Protein AF-A0A1E7GSK8-F1 (afdb_monomer)

Foldseek 3Di:
DQVVLLVVLVVCVVLVVPVVSCCSCCPVCNPVVVVVVVVCVVPDDDDDPPPDPVVVVVVVVVVVVVVVVVVVCCVVCVPPDPPRPDDDVVVQVVDVVNVVVVVVVVVVVVVVVVVVVCVVVVVPPD

Mean predicted aligned error: 11.45 Å

pLDDT: mean 78.29, std 11.88, range [44.47, 93.88]

Radius of gyration: 20.57 Å; Cα contacts (8 Å, |Δi|>4): 40; chains: 1; bounding box: 53×45×44 Å

Secondary structure (DSSP, 8-state):
-HHHHHHHHHHHHHTT-HHHHHHIIIIIIIIIHHHHHHHHHHT---------HHHHHHHHHHHHHHHHHHHHHHHH-TT---------HHHHHTSHHHHHHHHHHHHHHHHHHHHHHHHHHTT---

Sequence (126 aa):
MSATLIFVASIYAIFNLQPVFVLIVFIFVGAIGIVTVAVAATYRSDPESQFSKPWAVLVVITAAVVGFAIYSYKMLNPEVSFSVIKFELISFMSQSEYLILVLSLVALVVLLLLSVLKMVAGGTED

Nearest PDB structures (foldseek):
  4hea-assembly1_J  TM=5.682E-01  e=1.498E+00  Thermus thermophilus HB8
  7ak5-assembly1_J  TM=5.084E-01  e=1.234E+00  Mus mus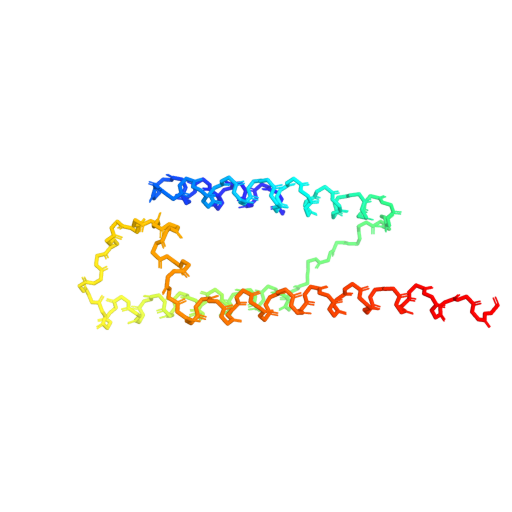culus
  7r46-assembly1_J  TM=4.866E-01  e=1.234E+00  Bos taurus

Structure (mmCIF, N/CA/C/O backbone):
data_AF-A0A1E7GSK8-F1
#
_entry.id   AF-A0A1E7GSK8-F1
#
loop_
_atom_site.group_PDB
_atom_site.id
_atom_site.type_symbol
_atom_site.label_atom_id
_atom_site.label_alt_id
_atom_site.label_comp_id
_atom_site.label_asym_id
_atom_site.label_entity_id
_atom_site.label_seq_id
_atom_site.pdbx_PDB_ins_code
_atom_site.Cartn_x
_atom_site.Cartn_y
_atom_site.Cartn_z
_atom_site.occupancy
_atom_site.B_iso_or_equiv
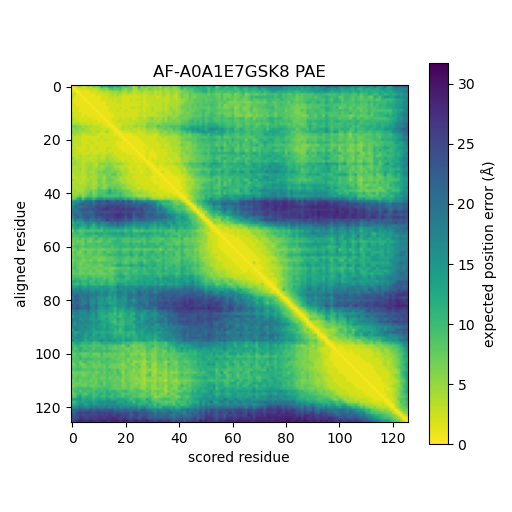_at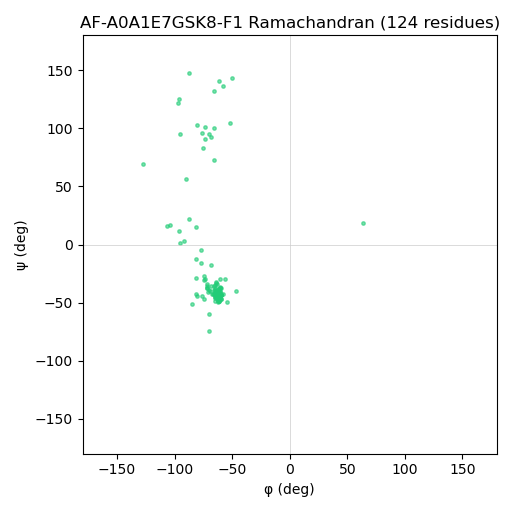om_site.auth_seq_id
_atom_site.auth_comp_id
_atom_site.auth_asym_id
_atom_site.auth_atom_id
_atom_site.pdbx_PDB_model_num
ATOM 1 N N . MET A 1 1 ? -0.039 -6.179 -8.754 1.00 72.88 1 MET A N 1
ATOM 2 C CA . MET A 1 1 ? -0.009 -4.758 -8.351 1.00 72.88 1 MET A CA 1
ATOM 3 C C . MET A 1 1 ? -1.274 -4.004 -8.771 1.00 72.88 1 MET A C 1
ATOM 5 O O . MET A 1 1 ? -2.034 -3.658 -7.881 1.00 72.88 1 MET A O 1
ATOM 9 N N . SER A 1 2 ? -1.594 -3.802 -10.060 1.00 75.31 2 SER A N 1
ATOM 10 C CA . SER A 1 2 ? -2.821 -3.045 -10.417 1.00 75.31 2 SER A CA 1
ATOM 11 C C . SER A 1 2 ? -4.131 -3.724 -10.009 1.00 75.31 2 SER A C 1
ATOM 13 O O . SER A 1 2 ? -4.958 -3.091 -9.366 1.00 75.31 2 SER A O 1
ATOM 15 N N . ALA A 1 3 ? -4.320 -5.015 -10.307 1.00 82.62 3 ALA A N 1
ATOM 16 C CA . ALA A 1 3 ? -5.567 -5.716 -9.967 1.00 82.62 3 ALA A CA 1
ATOM 17 C C . ALA A 1 3 ? -5.841 -5.744 -8.450 1.00 82.62 3 ALA A C 1
ATOM 19 O O . ALA A 1 3 ? -6.963 -5.512 -8.010 1.00 82.62 3 ALA A O 1
ATOM 20 N N . THR A 1 4 ? -4.796 -5.952 -7.644 1.00 85.56 4 THR A N 1
ATOM 21 C CA . THR A 1 4 ? -4.882 -5.921 -6.177 1.00 85.56 4 THR A CA 1
ATOM 22 C C . THR A 1 4 ? -5.254 -4.532 -5.655 1.00 85.56 4 THR A C 1
ATOM 24 O O . THR A 1 4 ? -6.064 -4.427 -4.742 1.00 85.56 4 THR A O 1
ATOM 27 N N . LEU A 1 5 ? -4.725 -3.458 -6.251 1.00 86.06 5 LEU A N 1
ATOM 28 C CA . LEU A 1 5 ? -5.057 -2.086 -5.853 1.00 86.06 5 LEU A CA 1
ATOM 29 C C . LEU A 1 5 ? -6.472 -1.674 -6.272 1.00 86.06 5 LEU A C 1
ATOM 31 O O . LEU A 1 5 ? -7.148 -0.993 -5.510 1.00 86.06 5 LEU A O 1
ATOM 35 N N . ILE A 1 6 ? -6.951 -2.130 -7.433 1.00 86.62 6 ILE A N 1
ATOM 36 C CA . ILE A 1 6 ? -8.345 -1.929 -7.862 1.00 86.62 6 ILE A CA 1
ATOM 37 C C . ILE A 1 6 ? -9.305 -2.641 -6.902 1.00 86.62 6 ILE A C 1
ATOM 39 O O . ILE A 1 6 ? -10.335 -2.079 -6.527 1.00 86.62 6 ILE A O 1
ATOM 43 N N . PHE A 1 7 ? -8.956 -3.852 -6.458 1.00 88.75 7 PHE A N 1
ATOM 44 C CA . PHE A 1 7 ? -9.732 -4.580 -5.456 1.00 88.75 7 PHE A CA 1
ATOM 45 C C . PHE A 1 7 ? -9.792 -3.821 -4.122 1.00 88.75 7 PHE A C 1
ATOM 47 O O . PHE A 1 7 ? -10.879 -3.586 -3.599 1.00 88.75 7 PHE A O 1
ATOM 54 N N . VAL A 1 8 ? -8.648 -3.347 -3.618 1.00 87.88 8 VAL A N 1
ATOM 55 C CA . VAL A 1 8 ? -8.585 -2.520 -2.400 1.00 87.88 8 VAL A CA 1
ATOM 56 C C . VAL A 1 8 ? -9.403 -1.235 -2.556 1.00 87.88 8 VAL A C 1
ATOM 58 O O . VAL A 1 8 ? -10.212 -0.917 -1.688 1.00 87.88 8 VAL A O 1
ATOM 61 N N . ALA A 1 9 ? -9.263 -0.523 -3.676 1.00 84.50 9 ALA A N 1
ATOM 62 C CA . ALA A 1 9 ? -10.039 0.683 -3.955 1.00 84.50 9 ALA A CA 1
ATOM 63 C C . ALA A 1 9 ? -11.547 0.392 -3.937 1.00 84.50 9 ALA A C 1
ATOM 65 O O . ALA A 1 9 ? -12.319 1.153 -3.357 1.00 84.50 9 ALA A O 1
ATOM 66 N N . SER A 1 10 ? -11.967 -0.728 -4.528 1.00 85.62 10 SER A N 1
ATOM 67 C CA . SER A 1 10 ? -13.374 -1.138 -4.560 1.00 85.62 10 SER A CA 1
ATOM 68 C C . SER A 1 10 ? -13.925 -1.391 -3.155 1.00 85.62 10 SER A C 1
ATOM 70 O O . SER A 1 10 ? -15.046 -0.983 -2.864 1.00 85.62 10 SER A O 1
ATOM 72 N N . ILE A 1 11 ? -13.127 -1.975 -2.251 1.00 87.19 11 ILE A N 1
ATOM 73 C CA . ILE A 1 11 ? -13.497 -2.109 -0.834 1.00 87.19 11 ILE A CA 1
ATOM 74 C C . ILE A 1 11 ? -13.728 -0.724 -0.212 1.00 87.19 11 ILE A C 1
ATOM 76 O O . ILE A 1 11 ? -14.764 -0.506 0.410 1.00 87.19 11 ILE A O 1
ATOM 80 N N . TYR A 1 12 ? -12.829 0.241 -0.431 1.00 82.88 12 TYR A N 1
ATOM 81 C CA . TYR A 1 12 ? -13.019 1.617 0.055 1.00 82.88 12 TYR A CA 1
ATOM 82 C C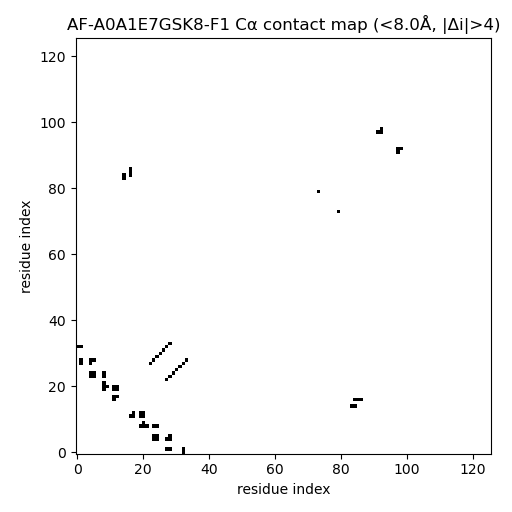 . TYR A 1 12 ? -14.275 2.291 -0.523 1.00 82.88 12 TYR A C 1
ATOM 84 O O . TYR A 1 12 ? -14.966 3.013 0.197 1.00 82.88 12 TYR A O 1
ATOM 92 N N . ALA A 1 13 ? -14.614 2.026 -1.787 1.00 80.38 13 ALA A N 1
ATOM 93 C CA . ALA A 1 13 ? -15.840 2.532 -2.403 1.00 80.38 13 ALA A CA 1
ATOM 94 C C . ALA A 1 13 ? -17.109 1.956 -1.743 1.00 80.38 13 ALA A C 1
ATOM 96 O O . ALA A 1 13 ? -18.072 2.694 -1.542 1.00 80.38 13 ALA A O 1
ATOM 97 N N . ILE A 1 14 ? -17.094 0.679 -1.336 1.00 83.75 14 ILE A N 1
ATOM 98 C CA . ILE A 1 14 ? -18.202 0.049 -0.591 1.00 83.75 14 ILE A CA 1
ATOM 99 C C . ILE A 1 14 ? -18.412 0.735 0.769 1.00 83.75 14 ILE A C 1
ATOM 101 O O . ILE A 1 14 ? -19.549 0.909 1.201 1.00 83.75 14 ILE A O 1
ATOM 105 N N . PHE A 1 15 ? -17.339 1.204 1.412 1.00 80.06 15 PHE A N 1
ATOM 106 C CA . PHE A 1 15 ? -17.404 1.992 2.651 1.00 80.06 15 PHE A CA 1
ATOM 107 C C . PHE A 1 15 ? -17.706 3.488 2.430 1.00 80.06 15 PHE A C 1
ATOM 109 O O . PHE A 1 15 ? -17.539 4.287 3.349 1.00 80.06 15 PHE A O 1
ATOM 116 N N . ASN A 1 16 ? -18.173 3.881 1.237 1.00 73.56 16 ASN A N 1
ATOM 117 C CA . ASN A 1 16 ? -18.528 5.263 0.884 1.00 73.56 16 ASN A CA 1
ATOM 118 C C . ASN A 1 16 ? -17.339 6.254 0.921 1.00 73.56 16 ASN A C 1
ATOM 120 O O . ASN A 1 16 ? -17.519 7.470 0.939 1.00 73.56 16 ASN A O 1
ATOM 124 N N . LEU A 1 17 ? -16.099 5.750 0.880 1.00 80.44 17 LEU A N 1
ATOM 125 C CA . LEU A 1 17 ? -14.871 6.551 0.816 1.00 80.44 17 LEU A CA 1
ATOM 126 C C . LEU A 1 17 ? -14.469 6.810 -0.641 1.00 80.44 17 LEU A C 1
ATOM 128 O O . LEU A 1 17 ? -13.365 6.498 -1.093 1.00 80.44 17 LEU A O 1
ATOM 132 N N . GLN A 1 18 ? -15.396 7.395 -1.395 1.00 75.50 18 GLN A N 1
ATOM 133 C CA . GLN A 1 18 ? -15.262 7.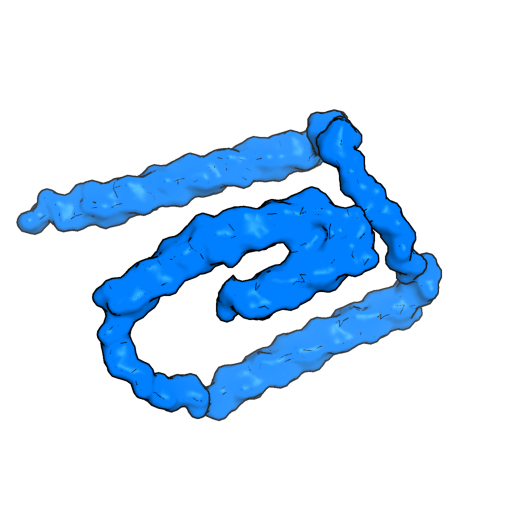614 -2.835 1.00 75.50 18 GLN A CA 1
ATOM 134 C C . GLN A 1 18 ? -14.054 8.493 -3.236 1.00 75.50 18 GLN A C 1
ATOM 136 O O . GLN A 1 18 ? -13.391 8.152 -4.217 1.00 75.50 18 GLN A O 1
ATOM 141 N N . PRO A 1 19 ? -13.669 9.546 -2.480 1.00 79.31 19 PRO A N 1
ATOM 142 C CA . PRO A 1 19 ? -12.444 10.298 -2.769 1.00 79.31 19 PRO A CA 1
ATOM 143 C C . PRO A 1 19 ? -11.175 9.433 -2.703 1.00 79.31 19 PRO A C 1
ATOM 145 O O . PRO A 1 19 ? -10.278 9.580 -3.530 1.00 79.31 19 PRO A O 1
ATOM 148 N N . VAL A 1 20 ? -11.116 8.483 -1.763 1.00 82.31 20 VAL A N 1
ATOM 149 C CA . VAL A 1 20 ? -9.970 7.573 -1.596 1.00 82.31 20 VAL A CA 1
ATOM 150 C C . VAL A 1 20 ? -9.885 6.592 -2.763 1.00 82.31 20 VAL A C 1
ATOM 152 O O . VAL A 1 20 ? -8.796 6.350 -3.278 1.00 82.31 20 VAL A O 1
ATOM 155 N N . PHE A 1 21 ? -11.027 6.084 -3.240 1.00 82.75 21 PHE A N 1
ATOM 156 C CA . PHE A 1 21 ? -11.080 5.260 -4.452 1.00 82.75 21 PHE A CA 1
ATOM 157 C C . PHE A 1 21 ? -10.442 5.978 -5.650 1.00 82.75 21 PHE A C 1
ATOM 159 O O . PHE A 1 21 ? -9.570 5.412 -6.313 1.00 82.75 21 PHE A O 1
ATOM 166 N N . VAL A 1 22 ? -10.834 7.234 -5.896 1.00 83.44 22 VAL A N 1
ATOM 167 C CA . VAL A 1 22 ? -10.319 8.023 -7.027 1.00 83.44 22 VAL A CA 1
ATOM 168 C C . VAL A 1 22 ? -8.810 8.237 -6.897 1.00 83.44 22 VAL A C 1
ATOM 170 O O . VAL A 1 22 ? -8.085 8.038 -7.871 1.00 83.44 22 VAL A O 1
ATOM 173 N N . LEU A 1 23 ? -8.319 8.561 -5.697 1.00 85.81 23 LEU A N 1
ATOM 174 C CA . LEU A 1 23 ? -6.884 8.719 -5.444 1.00 85.81 23 LEU A CA 1
ATOM 175 C C . LEU A 1 23 ? -6.105 7.420 -5.689 1.00 85.81 23 LEU A C 1
ATOM 177 O O . LEU A 1 23 ? -5.061 7.454 -6.343 1.00 85.81 23 LEU A O 1
ATOM 181 N N . ILE A 1 24 ? -6.613 6.273 -5.221 1.00 86.06 24 ILE A N 1
ATOM 182 C CA . ILE A 1 24 ? -5.948 4.977 -5.419 1.00 86.06 24 ILE A CA 1
ATOM 183 C C . ILE A 1 24 ? -5.856 4.638 -6.910 1.00 86.06 24 ILE A C 1
ATOM 185 O O . ILE A 1 24 ? -4.778 4.303 -7.406 1.00 86.06 24 ILE A O 1
ATOM 189 N N . VAL A 1 25 ? -6.961 4.749 -7.646 1.00 86.25 25 VAL A N 1
ATOM 190 C CA . VAL A 1 25 ? -6.983 4.399 -9.073 1.00 86.25 25 VAL A CA 1
ATOM 191 C C . VAL A 1 25 ? -6.136 5.374 -9.894 1.00 86.25 25 VAL A C 1
ATOM 193 O O . VAL A 1 25 ? -5.360 4.948 -10.746 1.00 86.25 25 VAL A O 1
ATOM 196 N N . PHE A 1 26 ? -6.218 6.675 -9.632 1.00 84.25 26 PHE A N 1
ATOM 197 C CA . PHE A 1 26 ? -5.510 7.657 -10.450 1.00 84.25 26 PHE A CA 1
ATOM 198 C C . PHE A 1 26 ? -3.999 7.675 -10.176 1.00 84.25 26 PHE A C 1
ATOM 200 O O . PHE A 1 26 ? -3.191 7.634 -11.104 1.00 84.25 26 PHE A O 1
ATOM 207 N N . ILE A 1 27 ? -3.601 7.685 -8.902 1.00 86.69 27 ILE A N 1
ATOM 208 C CA . ILE A 1 27 ? -2.194 7.845 -8.519 1.00 86.69 27 ILE A CA 1
ATOM 209 C C . ILE A 1 27 ? -1.476 6.497 -8.535 1.00 86.69 27 ILE A C 1
ATOM 211 O O . ILE A 1 27 ? -0.430 6.359 -9.167 1.00 86.69 27 ILE A O 1
ATOM 215 N N . PHE A 1 28 ? -2.026 5.484 -7.864 1.00 85.38 28 PHE A N 1
ATOM 216 C CA . PHE A 1 28 ? -1.317 4.217 -7.718 1.00 85.38 28 PHE A CA 1
ATOM 217 C C . PHE A 1 28 ? -1.465 3.321 -8.945 1.00 85.38 28 PHE A C 1
ATOM 219 O O . PHE A 1 28 ? -0.476 2.740 -9.380 1.00 85.38 28 PHE A O 1
ATOM 226 N N . VAL A 1 29 ? -2.663 3.207 -9.526 1.00 85.19 29 VAL A N 1
ATOM 227 C CA . VAL A 1 29 ? -2.859 2.380 -10.732 1.00 85.19 29 VAL A CA 1
ATOM 228 C C . VAL A 1 29 ? -2.428 3.132 -11.992 1.00 85.19 29 VAL A C 1
ATOM 230 O O . VAL A 1 29 ? -1.721 2.557 -12.818 1.00 85.19 29 VAL A O 1
ATOM 233 N N . GLY A 1 30 ? -2.808 4.407 -12.119 1.00 84.00 30 GLY A N 1
ATOM 234 C CA . GLY A 1 30 ? -2.445 5.260 -13.250 1.00 84.00 30 GLY A CA 1
ATOM 235 C C . GLY A 1 30 ? -0.963 5.622 -13.257 1.00 84.00 30 GLY A C 1
ATOM 236 O O . GLY A 1 30 ? -0.202 5.080 -14.049 1.00 84.00 30 GLY A O 1
ATOM 237 N N . ALA A 1 31 ? -0.526 6.521 -12.377 1.00 84.06 31 ALA A N 1
ATOM 238 C CA . ALA A 1 31 ? 0.846 7.029 -12.436 1.00 84.06 31 ALA A CA 1
ATOM 239 C C . ALA A 1 31 ? 1.894 5.970 -12.042 1.00 84.06 31 ALA A C 1
ATOM 241 O O . ALA A 1 31 ? 2.749 5.599 -12.846 1.00 84.06 31 ALA A O 1
ATOM 242 N N . ILE A 1 32 ? 1.822 5.447 -10.816 1.00 87.19 32 ILE A N 1
ATOM 243 C CA . ILE A 1 32 ? 2.862 4.554 -10.274 1.00 87.19 32 ILE A CA 1
ATOM 244 C C . ILE A 1 32 ? 2.831 3.189 -10.976 1.00 87.19 32 ILE A C 1
ATOM 246 O O . ILE A 1 32 ? 3.879 2.629 -11.307 1.00 87.19 32 ILE A O 1
ATOM 250 N N . GLY A 1 33 ? 1.636 2.659 -11.239 1.00 83.56 33 GLY A N 1
ATOM 251 C CA . GLY A 1 33 ? 1.440 1.379 -11.910 1.00 83.56 33 GLY A CA 1
ATOM 252 C C . GLY A 1 33 ? 2.020 1.370 -13.321 1.00 83.56 33 GLY A C 1
ATOM 253 O O . GLY A 1 33 ? 2.782 0.460 -13.648 1.00 83.56 33 GLY A O 1
ATOM 254 N N . ILE A 1 34 ? 1.727 2.396 -14.130 1.00 83.69 34 ILE A N 1
ATOM 255 C CA . ILE A 1 34 ? 2.255 2.498 -15.500 1.00 83.69 34 ILE A CA 1
ATOM 256 C C . ILE A 1 34 ? 3.778 2.638 -15.487 1.00 83.69 34 ILE A C 1
ATOM 258 O O . ILE A 1 34 ? 4.444 1.916 -16.226 1.00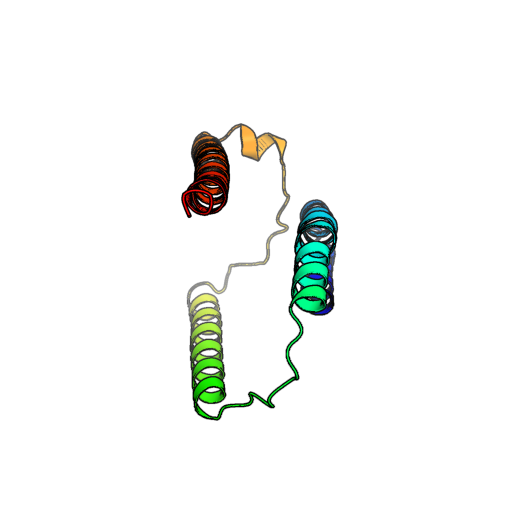 83.69 34 ILE A O 1
ATOM 262 N N . VAL A 1 35 ? 4.344 3.490 -14.625 1.00 85.00 35 VAL A N 1
ATOM 263 C CA . VAL A 1 35 ? 5.807 3.643 -14.514 1.00 85.00 35 VAL A CA 1
ATOM 264 C C . VAL A 1 35 ? 6.466 2.319 -14.125 1.00 85.00 35 VAL A C 1
ATOM 266 O O . VAL A 1 35 ? 7.452 1.919 -14.737 1.00 85.00 35 VAL A O 1
ATOM 269 N N . THR A 1 36 ? 5.889 1.587 -13.170 1.00 85.69 36 THR A N 1
ATOM 270 C CA . THR A 1 36 ? 6.427 0.288 -12.736 1.00 85.69 36 THR A CA 1
ATOM 271 C C . THR A 1 36 ? 6.384 -0.745 -13.862 1.00 85.69 36 THR A C 1
ATOM 273 O O . THR A 1 36 ? 7.353 -1.475 -14.056 1.00 85.69 36 THR A O 1
ATOM 276 N N . VAL A 1 37 ? 5.286 -0.803 -14.628 1.00 84.12 37 VAL A N 1
ATOM 277 C CA . VAL A 1 37 ? 5.171 -1.698 -15.792 1.00 84.12 37 VAL A CA 1
ATOM 278 C C . VAL A 1 37 ? 6.164 -1.305 -16.881 1.00 84.12 37 VAL A C 1
ATOM 280 O O . VAL A 1 37 ? 6.803 -2.187 -17.447 1.00 84.12 37 VAL A O 1
ATOM 283 N N . ALA A 1 38 ? 6.329 -0.010 -17.151 1.00 84.12 38 ALA A N 1
ATOM 284 C CA . ALA A 1 38 ? 7.277 0.483 -18.142 1.00 84.12 38 ALA A CA 1
ATOM 285 C C . ALA A 1 38 ? 8.717 0.094 -17.776 1.00 84.12 38 ALA A C 1
ATOM 287 O O . ALA A 1 38 ? 9.407 -0.503 -18.596 1.00 84.12 38 ALA A O 1
ATOM 288 N N . VAL A 1 39 ? 9.134 0.332 -16.529 1.00 84.06 39 VAL A N 1
ATOM 289 C CA . VAL A 1 39 ? 10.472 -0.039 -16.036 1.00 84.06 39 VAL A CA 1
ATOM 290 C C . VAL A 1 39 ? 10.663 -1.559 -16.047 1.00 84.06 39 VAL A C 1
ATOM 292 O O . VAL A 1 39 ? 11.686 -2.060 -16.510 1.00 84.06 39 VAL A O 1
ATOM 295 N N . ALA A 1 40 ? 9.673 -2.327 -15.589 1.00 83.38 40 ALA A N 1
ATOM 296 C CA . ALA A 1 40 ? 9.752 -3.786 -15.621 1.00 83.38 40 ALA A CA 1
ATOM 297 C C . ALA A 1 40 ? 9.821 -4.335 -17.057 1.00 83.38 40 ALA A C 1
ATOM 299 O O . ALA A 1 40 ? 10.477 -5.347 -17.291 1.00 83.38 40 ALA A O 1
ATOM 300 N N . ALA A 1 41 ? 9.166 -3.677 -18.017 1.00 82.50 41 ALA A N 1
ATOM 301 C CA . ALA A 1 41 ? 9.223 -4.044 -19.427 1.00 82.50 41 ALA A CA 1
ATOM 302 C 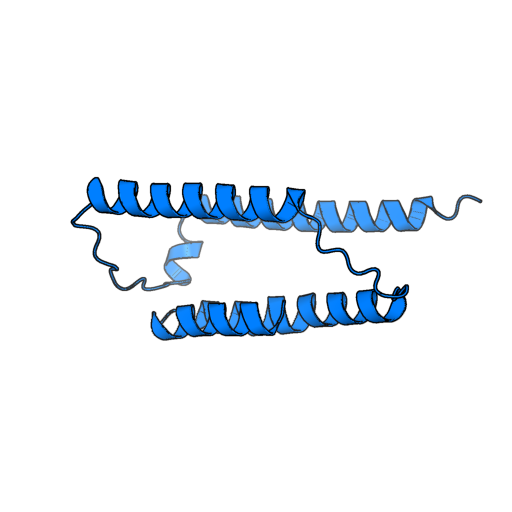C . ALA A 1 41 ? 10.581 -3.709 -20.060 1.00 82.50 41 ALA A C 1
ATOM 304 O O . ALA A 1 41 ? 11.070 -4.500 -20.864 1.00 82.50 41 ALA A O 1
ATOM 305 N N . THR A 1 42 ? 11.211 -2.590 -19.686 1.00 82.62 42 THR A N 1
ATOM 306 C CA . THR A 1 42 ? 12.533 -2.209 -20.210 1.00 82.62 42 THR A CA 1
ATOM 307 C C . THR A 1 42 ? 13.674 -3.033 -19.615 1.00 82.62 42 THR A C 1
ATOM 309 O O . THR A 1 42 ? 14.663 -3.265 -20.299 1.00 82.62 42 THR A O 1
ATOM 312 N N . TYR A 1 43 ? 13.547 -3.499 -18.369 1.00 74.31 43 TYR A N 1
ATOM 313 C CA . TYR A 1 43 ? 14.593 -4.251 -17.657 1.00 74.31 43 TYR A CA 1
ATOM 314 C C . TYR A 1 43 ? 14.332 -5.763 -17.568 1.00 74.31 43 TYR A C 1
ATOM 316 O O . TYR A 1 43 ? 14.938 -6.451 -16.743 1.00 74.31 43 TYR A O 1
ATOM 324 N N . ARG A 1 44 ? 13.424 -6.309 -18.385 1.00 68.81 44 ARG A N 1
ATOM 325 C CA . ARG A 1 44 ? 13.026 -7.718 -18.291 1.00 68.81 44 ARG A CA 1
ATOM 326 C C . ARG A 1 44 ? 14.187 -8.660 -18.642 1.00 68.81 44 ARG A C 1
ATOM 328 O O . ARG A 1 44 ? 14.446 -8.918 -19.810 1.00 68.81 44 ARG A O 1
ATOM 335 N N . SER A 1 45 ? 14.832 -9.207 -17.614 1.00 58.28 45 SER A N 1
ATOM 336 C CA . SER A 1 45 ? 15.615 -10.448 -17.686 1.00 58.28 45 SER A CA 1
ATOM 337 C C . SER A 1 45 ? 14.674 -11.637 -17.443 1.00 58.28 45 SER A C 1
ATOM 339 O O . SER A 1 45 ? 13.668 -11.481 -16.744 1.00 58.28 45 SER A O 1
ATOM 341 N N . ASP A 1 46 ? 14.941 -12.789 -18.061 1.00 63.38 46 ASP A N 1
ATOM 342 C CA . ASP A 1 46 ? 14.058 -13.963 -18.044 1.00 63.38 46 ASP A CA 1
ATOM 343 C C . ASP A 1 46 ? 13.586 -14.371 -16.634 1.00 63.38 46 ASP A C 1
ATOM 345 O O . ASP A 1 46 ? 14.343 -14.271 -15.664 1.00 63.38 46 ASP A O 1
ATOM 349 N N . PRO A 1 47 ? 12.327 -14.831 -16.485 1.00 64.31 47 PRO A N 1
ATOM 350 C CA . PRO A 1 47 ? 11.775 -15.149 -15.180 1.00 64.31 47 PRO A CA 1
ATOM 351 C C . PRO A 1 47 ? 12.374 -16.455 -14.650 1.00 64.31 47 PRO A C 1
ATOM 353 O O . PRO A 1 47 ? 11.940 -17.549 -15.005 1.00 64.31 47 PRO A O 1
ATOM 356 N N . GLU A 1 48 ? 13.339 -16.348 -13.744 1.00 64.94 48 GLU A N 1
ATOM 357 C CA . GLU A 1 48 ? 13.698 -17.461 -12.870 1.00 64.94 48 GLU A CA 1
ATOM 358 C C . GLU A 1 48 ? 12.501 -17.737 -11.941 1.00 64.94 48 GLU A C 1
ATOM 360 O O . GLU A 1 48 ? 11.902 -16.812 -11.395 1.00 64.94 48 GLU A O 1
ATOM 365 N N . SER A 1 49 ? 12.066 -18.988 -11.788 1.00 64.81 49 SER A N 1
ATOM 366 C CA . SER A 1 49 ? 10.941 -19.327 -10.904 1.00 64.81 49 SER A CA 1
ATOM 367 C C . SER A 1 49 ? 11.352 -19.146 -9.435 1.00 64.81 49 SER A C 1
ATOM 369 O O . SER A 1 49 ? 11.902 -20.055 -8.819 1.00 64.81 49 SER A O 1
ATOM 371 N N . GLN A 1 50 ? 11.056 -17.980 -8.854 1.00 63.78 50 GLN A N 1
ATOM 372 C CA . GLN A 1 50 ? 11.572 -17.550 -7.542 1.00 63.78 50 GLN A CA 1
ATOM 373 C C . GLN A 1 50 ? 10.730 -18.001 -6.334 1.00 63.78 50 GLN A C 1
ATOM 375 O O . GLN A 1 50 ? 10.789 -17.375 -5.272 1.00 63.78 50 GLN A O 1
ATOM 380 N N . PHE A 1 51 ? 9.918 -19.060 -6.453 1.00 61.84 51 PHE A N 1
ATOM 381 C CA . PHE A 1 51 ? 9.138 -19.533 -5.305 1.00 61.84 51 PHE A CA 1
ATOM 382 C C . PHE A 1 51 ? 10.050 -20.251 -4.306 1.00 61.84 51 PHE A C 1
ATOM 384 O O . PHE A 1 51 ? 10.309 -21.451 -4.385 1.00 61.84 51 PHE A O 1
ATOM 391 N N . SER A 1 52 ? 10.571 -19.486 -3.357 1.00 73.38 52 SER A N 1
ATOM 392 C CA . SER A 1 52 ? 11.489 -19.966 -2.337 1.00 73.38 52 SER A CA 1
ATOM 393 C C . SER A 1 52 ? 10.718 -20.300 -1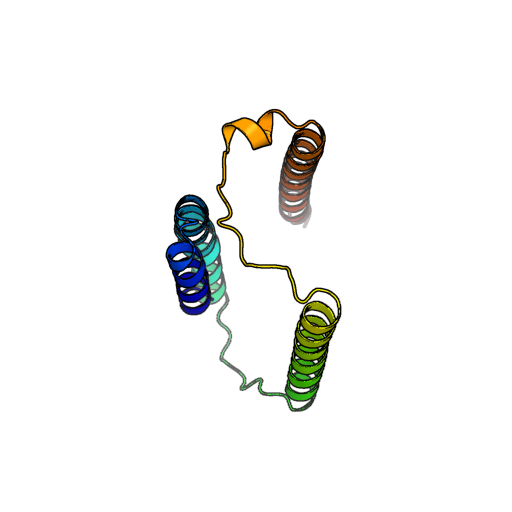.058 1.00 73.38 52 SER A C 1
ATOM 395 O O . SER A 1 52 ? 10.001 -19.483 -0.482 1.00 73.38 52 SER A O 1
ATOM 397 N N . LYS A 1 53 ? 10.885 -21.538 -0.583 1.00 76.12 53 LYS A N 1
ATOM 398 C CA . LYS A 1 53 ? 10.313 -22.034 0.680 1.00 76.12 53 LYS A CA 1
ATOM 399 C C . LYS A 1 53 ? 10.501 -21.090 1.890 1.00 76.12 53 LYS A C 1
ATOM 401 O O . LYS A 1 53 ? 9.538 -20.956 2.643 1.00 76.12 53 LYS A O 1
ATOM 406 N N . PRO A 1 54 ? 11.648 -20.404 2.102 1.00 82.25 54 PRO A N 1
ATOM 407 C CA . PRO A 1 54 ? 11.787 -19.467 3.225 1.00 82.25 54 PRO A CA 1
ATOM 408 C C . PRO A 1 54 ? 10.846 -18.257 3.140 1.00 82.25 54 PRO A C 1
ATOM 410 O O . PRO A 1 54 ? 10.365 -17.785 4.169 1.00 82.25 54 PRO A O 1
ATOM 413 N N . TRP A 1 55 ? 10.519 -17.785 1.935 1.00 82.19 55 TRP A N 1
ATOM 414 C CA . TRP A 1 55 ? 9.586 -16.671 1.764 1.00 82.19 55 TRP A CA 1
ATOM 415 C C . TRP A 1 55 ? 8.155 -17.049 2.144 1.00 82.19 55 TRP A C 1
ATOM 417 O O . TRP A 1 55 ? 7.454 -16.248 2.759 1.00 82.19 55 TRP A O 1
ATOM 427 N N . ALA A 1 56 ? 7.739 -18.289 1.870 1.00 83.75 56 ALA A N 1
ATOM 428 C CA . ALA A 1 56 ? 6.425 -18.774 2.289 1.00 83.75 56 ALA A CA 1
ATOM 429 C C . ALA A 1 56 ? 6.262 -18.747 3.822 1.00 83.75 56 ALA A C 1
ATOM 431 O O . ALA A 1 56 ? 5.200 -18.380 4.320 1.00 83.75 56 ALA A O 1
ATOM 432 N N . VAL A 1 57 ? 7.322 -19.062 4.575 1.00 87.38 57 VAL A N 1
ATOM 433 C CA . VAL A 1 57 ? 7.302 -19.020 6.048 1.00 87.38 57 VAL A CA 1
ATOM 434 C C . VAL A 1 57 ? 7.099 -17.590 6.557 1.00 87.38 57 VAL A C 1
ATOM 436 O O . VAL A 1 57 ? 6.256 -17.369 7.425 1.00 87.38 57 VAL A O 1
ATOM 439 N N . LEU A 1 58 ? 7.798 -16.605 5.984 1.00 86.81 58 LEU A N 1
ATOM 440 C CA . LEU A 1 58 ? 7.620 -15.193 6.351 1.00 86.81 58 LEU A CA 1
ATOM 441 C C . LEU A 1 58 ? 6.197 -14.692 6.067 1.00 86.81 58 LEU A C 1
ATOM 443 O O . LEU A 1 58 ? 5.620 -13.965 6.881 1.00 86.81 58 LEU A O 1
ATOM 447 N N . VAL A 1 59 ? 5.598 -15.117 4.951 1.00 87.12 59 VAL A N 1
ATOM 448 C CA . VAL A 1 59 ? 4.206 -14.778 4.613 1.00 87.12 59 VAL A CA 1
ATOM 449 C C . VAL A 1 59 ? 3.228 -15.363 5.638 1.00 87.12 59 VAL A C 1
ATOM 451 O O . VAL A 1 59 ? 2.316 -14.670 6.082 1.00 87.12 59 VAL A O 1
ATOM 454 N N . VAL A 1 60 ? 3.427 -16.609 6.076 1.00 91.44 60 VAL A N 1
ATOM 455 C CA . VAL A 1 60 ? 2.558 -17.232 7.092 1.00 91.44 60 VAL A CA 1
ATOM 456 C C . VAL A 1 60 ? 2.695 -16.540 8.449 1.00 91.44 60 VAL A C 1
ATOM 458 O O . VAL A 1 60 ? 1.686 -16.277 9.101 1.00 91.44 60 VAL A O 1
ATOM 461 N N . ILE A 1 61 ? 3.918 -16.199 8.867 1.00 91.75 61 ILE A N 1
ATOM 462 C CA . ILE A 1 61 ? 4.156 -15.500 10.140 1.00 91.75 61 ILE A CA 1
ATOM 463 C C . ILE A 1 61 ? 3.485 -14.125 10.128 1.00 91.75 61 ILE A C 1
ATOM 465 O O . ILE A 1 61 ? 2.768 -13.781 11.065 1.00 91.75 61 ILE A O 1
ATOM 469 N N . THR A 1 62 ? 3.674 -13.349 9.061 1.00 87.19 62 THR A N 1
ATOM 470 C CA . THR A 1 62 ? 3.050 -12.022 8.941 1.00 87.19 62 THR A CA 1
ATOM 471 C C . THR A 1 62 ? 1.526 -12.115 8.922 1.00 87.19 62 THR A C 1
ATOM 473 O O . THR A 1 62 ? 0.869 -11.363 9.642 1.00 87.19 62 THR A O 1
ATOM 476 N N . ALA A 1 63 ? 0.952 -13.085 8.204 1.00 88.88 63 ALA A N 1
ATOM 477 C CA . ALA A 1 63 ? -0.488 -13.337 8.225 1.00 88.88 63 ALA A CA 1
ATOM 478 C C . ALA A 1 63 ? -1.000 -13.705 9.632 1.00 88.88 63 ALA A C 1
ATOM 480 O O . ALA A 1 63 ? -2.042 -13.202 10.054 1.00 88.88 63 ALA A O 1
ATOM 481 N N . ALA A 1 64 ? -0.257 -14.526 10.381 1.00 90.75 64 ALA A N 1
ATOM 482 C CA . ALA A 1 64 ? -0.613 -14.905 11.747 1.00 90.75 64 ALA A CA 1
ATOM 483 C C . ALA A 1 64 ? -0.565 -13.712 12.715 1.00 90.75 64 ALA A C 1
ATOM 485 O O . ALA A 1 64 ? -1.487 -13.533 13.510 1.00 90.75 64 ALA A O 1
ATOM 486 N N . VAL A 1 65 ? 0.464 -12.863 12.619 1.00 92.50 65 VAL A N 1
ATOM 487 C CA . VAL A 1 65 ? 0.595 -11.652 13.447 1.00 92.50 65 VAL A CA 1
ATOM 488 C C . VAL A 1 65 ? -0.542 -10.674 13.163 1.00 92.50 65 VAL A C 1
ATOM 490 O O . VAL A 1 65 ? -1.173 -10.180 14.096 1.00 92.50 65 VAL A O 1
ATOM 493 N N . VAL A 1 66 ? -0.854 -10.431 11.887 1.00 88.44 66 VAL A N 1
ATOM 494 C CA . VAL A 1 66 ? -1.965 -9.551 11.497 1.00 88.44 66 VAL A CA 1
ATOM 495 C C . VAL A 1 66 ? -3.302 -10.123 11.974 1.00 88.44 66 VAL A C 1
ATOM 497 O O . VAL A 1 66 ? -4.105 -9.398 12.559 1.00 88.44 66 VAL A O 1
ATOM 500 N N . GLY A 1 67 ? -3.526 -11.429 11.804 1.00 86.56 67 GLY A N 1
ATOM 501 C CA . GLY A 1 67 ? -4.729 -12.101 12.298 1.00 86.56 67 GLY A CA 1
ATOM 502 C C . GLY A 1 67 ? -4.882 -11.996 13.819 1.00 86.56 67 GLY A C 1
ATOM 503 O O . GLY A 1 67 ? -5.964 -11.673 14.311 1.00 86.56 67 GLY A O 1
ATOM 504 N N . PHE A 1 68 ? -3.792 -12.191 14.565 1.00 88.62 68 PHE A N 1
ATOM 505 C CA . PHE A 1 68 ? -3.779 -12.050 16.021 1.00 88.62 68 PHE A CA 1
ATOM 506 C C . PHE A 1 68 ? -4.022 -10.603 16.475 1.00 88.62 68 PHE A C 1
ATOM 508 O O . PHE A 1 68 ? -4.756 -10.371 17.437 1.00 88.62 68 PHE A O 1
ATOM 515 N N . ALA A 1 69 ? -3.468 -9.616 15.768 1.00 86.56 69 ALA A N 1
ATOM 516 C CA . ALA A 1 69 ? -3.708 -8.204 16.054 1.00 86.56 69 ALA A CA 1
ATOM 517 C C . ALA A 1 69 ? -5.186 -7.830 15.851 1.00 86.56 69 ALA A C 1
ATOM 519 O O . ALA A 1 69 ? -5.783 -7.184 16.710 1.00 86.56 69 ALA A O 1
ATOM 520 N N . ILE A 1 70 ? -5.812 -8.301 14.767 1.00 84.75 70 ILE A N 1
ATOM 521 C CA . ILE A 1 70 ? -7.242 -8.065 14.506 1.00 84.75 70 ILE A CA 1
ATOM 522 C C . ILE A 1 70 ? -8.105 -8.744 15.576 1.00 84.75 70 ILE A C 1
ATOM 524 O O . ILE A 1 70 ? -9.042 -8.135 16.097 1.00 84.75 70 ILE A O 1
ATOM 528 N N . TYR A 1 71 ? -7.788 -9.994 15.921 1.00 83.62 71 TYR A N 1
ATOM 529 C CA . TYR A 1 71 ? -8.523 -10.744 16.936 1.00 83.62 71 TYR A CA 1
ATOM 530 C C . TYR A 1 71 ? -8.430 -10.082 18.316 1.00 83.62 71 TYR A C 1
ATOM 532 O O . TYR A 1 71 ? -9.455 -9.852 18.958 1.00 83.62 71 TYR A O 1
ATOM 540 N N . SER A 1 72 ? -7.220 -9.723 18.752 1.00 84.06 72 SER A N 1
ATOM 541 C CA . SER A 1 72 ? -7.000 -9.073 20.048 1.00 84.06 72 SER A CA 1
ATOM 542 C C . SER A 1 72 ? -7.649 -7.690 20.109 1.00 84.06 72 SER A C 1
ATOM 544 O O . SER A 1 72 ? -8.303 -7.376 21.101 1.00 84.06 72 SER A O 1
ATOM 546 N N . TYR A 1 73 ? -7.580 -6.903 19.033 1.00 78.94 73 TYR A N 1
ATOM 547 C CA . TYR A 1 73 ? -8.263 -5.613 18.953 1.00 78.94 73 TYR A CA 1
ATOM 548 C C . TYR A 1 73 ? -9.784 -5.753 19.088 1.00 78.94 73 TYR A C 1
ATOM 550 O O . TYR A 1 73 ? -10.397 -5.044 19.884 1.00 78.94 73 TYR A O 1
ATOM 558 N N . LYS A 1 74 ? -10.398 -6.701 18.367 1.00 76.19 74 LYS A N 1
ATOM 559 C CA . LYS A 1 74 ? -11.847 -6.950 18.445 1.00 76.19 74 LYS A CA 1
ATOM 560 C C . LYS A 1 74 ? -12.275 -7.451 19.829 1.00 76.19 74 LYS A C 1
ATOM 562 O O . LYS A 1 74 ? -13.366 -7.126 20.286 1.00 76.19 74 LYS A O 1
ATOM 567 N N . MET A 1 75 ? -11.428 -8.243 20.485 1.00 77.25 75 MET A N 1
ATOM 568 C CA . MET A 1 75 ? -11.685 -8.767 21.827 1.00 77.25 75 MET A CA 1
ATOM 569 C C . MET A 1 75 ? -11.581 -7.680 22.906 1.00 77.25 75 MET A C 1
ATOM 571 O O . MET A 1 75 ? -12.370 -7.688 23.846 1.00 77.25 75 MET A O 1
ATOM 575 N N . LEU A 1 76 ? -10.636 -6.746 22.768 1.00 77.06 76 LEU A N 1
ATOM 576 C CA . LEU A 1 76 ? -10.433 -5.648 23.718 1.00 77.06 76 LEU A CA 1
ATOM 577 C C . LEU A 1 76 ? -11.406 -4.482 23.503 1.00 77.06 76 LEU A C 1
ATOM 579 O O . LEU A 1 76 ? -11.747 -3.801 24.463 1.00 77.06 76 LEU A O 1
ATOM 583 N N . ASN A 1 77 ? -11.875 -4.276 22.269 1.00 69.62 77 ASN A N 1
ATOM 584 C CA . ASN A 1 77 ? -12.743 -3.160 21.896 1.00 69.62 77 ASN A CA 1
ATOM 585 C C . ASN A 1 77 ? -14.018 -3.649 21.172 1.00 69.62 77 ASN A C 1
ATOM 587 O O . ASN A 1 77 ? -14.180 -3.412 19.971 1.00 69.62 77 ASN A O 1
ATOM 591 N N . PRO A 1 78 ? -14.944 -4.326 21.879 1.00 65.31 78 PRO A N 1
ATOM 592 C CA . PRO A 1 78 ? -16.142 -4.917 21.275 1.00 65.31 78 PRO A CA 1
ATOM 593 C C . PRO A 1 78 ? -17.160 -3.887 20.752 1.00 65.31 78 PRO A C 1
ATOM 595 O O . PRO A 1 78 ? -18.013 -4.240 19.941 1.00 65.31 78 PRO A O 1
ATOM 598 N N . GLU A 1 79 ? -17.072 -2.624 21.180 1.00 62.22 79 GLU A N 1
ATOM 599 C CA . GLU A 1 79 ? -18.027 -1.559 20.827 1.00 62.22 79 GLU A CA 1
ATOM 600 C C . GLU A 1 79 ? -17.599 -0.686 19.639 1.00 62.22 79 GLU A C 1
ATOM 602 O O . GLU A 1 79 ? -18.317 0.241 19.257 1.00 62.22 79 GLU A O 1
ATOM 607 N N . VAL A 1 80 ? -16.450 -0.967 19.015 1.00 58.12 80 VAL A N 1
ATOM 608 C CA . VAL A 1 80 ? -16.004 -0.220 17.831 1.00 58.12 80 VAL A CA 1
ATOM 609 C C . VAL A 1 80 ? -16.832 -0.675 16.634 1.00 58.12 80 VAL A C 1
ATOM 611 O O . VAL A 1 80 ? -16.451 -1.546 15.853 1.00 58.12 80 VAL A O 1
ATOM 614 N N . SER A 1 81 ? -18.019 -0.086 16.508 1.00 55.44 81 SER A N 1
ATOM 615 C CA . SER A 1 81 ? -18.767 -0.104 15.261 1.00 55.44 81 SER A CA 1
ATOM 616 C C . SER A 1 81 ? -17.935 0.611 14.197 1.00 55.44 81 SER A C 1
ATOM 618 O O . SER A 1 81 ? -17.280 1.618 14.482 1.00 55.44 81 SER A O 1
ATOM 620 N N . PHE A 1 82 ? -17.947 0.093 12.968 1.00 53.62 82 PHE A N 1
ATOM 621 C CA . PHE A 1 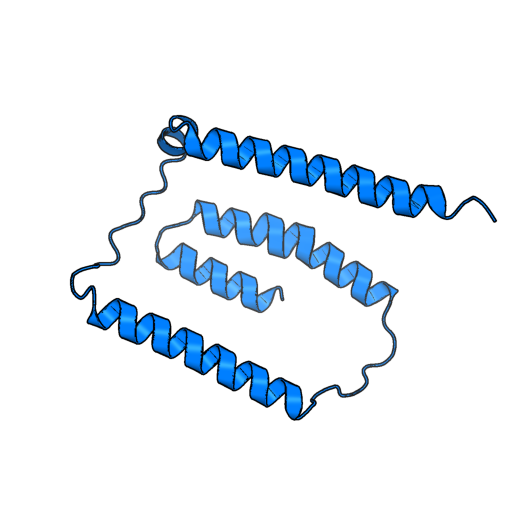82 ? -17.445 0.805 11.794 1.00 53.62 82 PHE A CA 1
ATOM 622 C C . PHE A 1 82 ? -18.354 2.015 11.546 1.00 53.62 82 PHE A C 1
ATOM 624 O O . PHE A 1 82 ? -19.213 2.005 10.666 1.00 53.62 82 PHE A O 1
ATOM 631 N N . SER A 1 83 ? -18.227 3.030 12.401 1.00 48.47 83 SER A N 1
ATOM 632 C CA . SER A 1 83 ? -18.910 4.301 12.256 1.00 48.47 83 SER A CA 1
ATOM 633 C C . SER A 1 83 ? -18.515 4.886 10.909 1.00 48.47 83 SER A C 1
ATOM 635 O O . SER A 1 83 ? -17.355 4.819 10.501 1.00 48.47 83 SER A O 1
ATOM 637 N N . VAL A 1 84 ? -19.515 5.407 10.206 1.00 52.50 84 VAL A N 1
ATOM 638 C CA . VAL A 1 84 ? -19.406 5.992 8.873 1.00 52.50 84 VAL A CA 1
ATOM 639 C C . VAL A 1 84 ? -18.290 7.035 8.886 1.00 52.50 84 VAL A C 1
ATOM 641 O O . VAL A 1 84 ? -18.459 8.130 9.421 1.00 52.50 84 VAL A O 1
ATOM 644 N N . ILE A 1 85 ? -17.139 6.685 8.310 1.00 56.66 85 ILE A N 1
ATOM 645 C CA . ILE A 1 85 ? -15.996 7.586 8.169 1.00 56.66 85 ILE A CA 1
ATOM 646 C C . ILE A 1 85 ? -16.415 8.661 7.162 1.00 56.66 85 ILE A C 1
ATOM 648 O O . ILE A 1 85 ? -16.312 8.480 5.950 1.00 56.66 85 ILE A O 1
ATOM 652 N N . LYS A 1 86 ? -16.947 9.779 7.660 1.00 56.41 86 LYS A N 1
ATOM 653 C CA . LYS A 1 86 ? -17.225 10.962 6.846 1.00 56.41 86 LYS A CA 1
ATOM 654 C C . LYS A 1 86 ? -15.924 11.726 6.670 1.00 56.41 86 LYS A C 1
ATOM 656 O O . LYS A 1 86 ? -15.446 12.393 7.581 1.00 56.41 86 LYS A O 1
ATOM 661 N N . PHE A 1 87 ? -15.332 11.587 5.494 1.00 58.53 87 PHE A N 1
ATOM 662 C CA . PHE A 1 87 ? -14.133 12.323 5.130 1.00 58.53 87 PHE A CA 1
ATOM 663 C C . PHE A 1 87 ? -14.500 13.775 4.783 1.00 58.53 87 PHE A C 1
ATOM 665 O O . PHE A 1 87 ? -14.908 14.069 3.660 1.00 58.53 87 PHE A O 1
ATOM 672 N N . GLU A 1 88 ? -14.380 14.687 5.749 1.00 60.47 88 GLU A N 1
ATOM 673 C CA . GLU A 1 88 ? -14.535 16.129 5.527 1.00 60.47 88 GLU A CA 1
ATOM 674 C C . GLU A 1 88 ? -13.166 16.786 5.302 1.00 60.47 88 GLU A C 1
ATOM 676 O O . GLU A 1 88 ? -12.468 17.170 6.240 1.00 60.47 88 GLU A O 1
ATOM 681 N N . LEU A 1 89 ? -12.789 16.951 4.030 1.00 58.50 89 LEU A N 1
ATOM 682 C CA . LEU A 1 89 ? -11.519 17.567 3.613 1.00 58.50 89 LEU A CA 1
ATOM 683 C C . LEU A 1 89 ? -11.322 18.990 4.191 1.00 58.50 89 LEU A C 1
ATOM 685 O O . LEU A 1 89 ? -10.198 19.417 4.440 1.00 58.50 89 LEU A O 1
ATOM 689 N N . ILE A 1 90 ? -12.420 19.715 4.434 1.00 58.56 90 ILE A N 1
ATOM 690 C CA . ILE A 1 90 ? -12.414 21.065 5.023 1.00 58.56 90 ILE A CA 1
ATOM 691 C C . ILE A 1 90 ? -12.003 21.042 6.501 1.00 58.56 90 ILE A C 1
ATOM 693 O O . ILE A 1 90 ? -11.248 21.909 6.935 1.00 58.56 90 ILE A O 1
ATOM 697 N N . SER A 1 91 ? -12.446 20.040 7.264 1.00 61.91 91 SER A N 1
ATOM 698 C CA . SER A 1 91 ? -12.059 19.883 8.672 1.00 61.91 91 SER A CA 1
ATOM 699 C C . SER A 1 91 ? -10.594 19.440 8.802 1.00 61.91 91 SER A C 1
ATOM 701 O O . SER A 1 91 ? -9.874 19.907 9.684 1.00 61.91 91 SER A O 1
ATOM 703 N N . PHE A 1 92 ? -10.122 18.630 7.847 1.00 63.19 92 PHE A N 1
ATOM 704 C CA . PHE A 1 92 ? -8.758 18.098 7.803 1.00 63.19 92 PHE A CA 1
ATOM 705 C C . PHE A 1 92 ? -7.675 19.189 7.732 1.00 63.19 92 PHE A C 1
ATOM 707 O O . PHE A 1 92 ? -6.676 19.122 8.442 1.00 63.19 92 PHE A O 1
ATOM 714 N N . MET A 1 93 ? -7.880 20.229 6.916 1.00 62.69 93 MET A N 1
ATOM 715 C CA . MET A 1 93 ? -6.918 21.338 6.772 1.00 62.69 93 MET A CA 1
ATOM 716 C C . MET A 1 93 ? -6.957 22.337 7.937 1.00 62.69 93 MET A C 1
ATOM 718 O O . MET A 1 93 ? -6.032 23.131 8.094 1.00 62.69 93 MET A O 1
ATOM 722 N N . SER A 1 94 ? -8.018 22.316 8.749 1.00 64.38 94 SER A N 1
ATOM 723 C CA . SER A 1 94 ? -8.173 23.216 9.897 1.00 64.38 94 SER A CA 1
ATOM 724 C C . SER A 1 94 ? -7.415 22.735 11.140 1.00 64.38 94 SER A C 1
ATOM 726 O O . SER A 1 94 ? -7.288 23.489 12.105 1.00 64.38 94 SER A O 1
ATOM 728 N N . GLN A 1 95 ? -6.934 21.492 11.143 1.00 73.00 95 GLN A N 1
ATOM 729 C CA . GLN A 1 95 ? -6.226 20.880 12.262 1.00 73.00 95 GLN A CA 1
ATOM 730 C C . GLN A 1 95 ? -4.707 20.983 12.046 1.00 73.00 95 GLN A C 1
ATOM 732 O O . GLN A 1 95 ? -4.161 20.512 11.047 1.00 73.00 95 GLN A O 1
ATOM 737 N N . SER A 1 96 ? -4.010 21.612 12.996 1.00 71.31 96 SER A N 1
ATOM 738 C CA . SER A 1 96 ? -2.576 21.937 12.904 1.00 71.31 96 SER A CA 1
ATOM 739 C C . SER A 1 96 ? -1.668 20.711 12.750 1.00 71.31 96 SER A C 1
ATOM 741 O O . SER A 1 96 ? -0.626 20.788 12.100 1.00 71.31 96 SER A O 1
ATOM 743 N N . GLU A 1 97 ? -2.074 19.569 13.299 1.00 76.00 97 GLU A N 1
ATOM 744 C CA . GLU A 1 97 ? -1.343 18.298 13.246 1.00 76.00 97 GLU A CA 1
ATOM 745 C C . GLU A 1 97 ? -1.199 17.779 11.807 1.00 76.00 97 GLU A C 1
ATOM 747 O O . GLU A 1 97 ? -0.120 17.348 11.394 1.00 76.00 97 GLU A O 1
ATOM 752 N N . TYR A 1 98 ? -2.259 17.892 11.003 1.00 77.75 98 TYR A N 1
ATOM 753 C CA . TYR A 1 98 ? -2.232 17.460 9.608 1.00 77.75 98 TYR A CA 1
ATOM 754 C C . TYR A 1 98 ? -1.432 18.417 8.722 1.00 77.75 98 TYR A C 1
ATOM 756 O O . TYR A 1 98 ? -0.798 17.965 7.771 1.00 77.75 98 TYR A O 1
ATOM 764 N N . LEU A 1 99 ? -1.371 19.711 9.056 1.00 80.81 99 LEU A N 1
ATOM 765 C CA . LEU A 1 99 ? -0.514 20.667 8.344 1.00 80.81 99 LEU A CA 1
ATOM 766 C C . LEU A 1 99 ? 0.972 20.323 8.491 1.00 80.81 99 LEU A C 1
ATOM 768 O O . LEU A 1 99 ? 1.710 20.380 7.507 1.00 80.81 99 LEU A O 1
ATOM 772 N N . ILE A 1 100 ? 1.407 19.919 9.689 1.00 85.56 100 ILE A N 1
ATOM 773 C CA . ILE A 1 100 ? 2.785 19.458 9.929 1.00 85.56 100 ILE A CA 1
ATOM 774 C C . ILE A 1 100 ? 3.072 18.198 9.106 1.00 85.56 100 ILE A C 1
ATOM 776 O O . ILE A 1 100 ? 4.138 18.082 8.498 1.00 85.56 100 ILE A O 1
ATOM 780 N N . LEU A 1 101 ? 2.109 17.276 9.043 1.00 84.62 101 LEU A N 1
ATOM 781 C CA . LEU A 1 101 ? 2.220 16.041 8.269 1.00 84.62 101 LEU A CA 1
ATOM 782 C C . LEU A 1 101 ? 2.348 16.336 6.765 1.00 84.62 101 LEU A C 1
ATOM 784 O O . LEU A 1 101 ? 3.240 15.800 6.108 1.00 84.62 101 LEU A O 1
ATOM 788 N N . VAL A 1 102 ? 1.531 17.250 6.232 1.00 84.69 102 VAL A N 1
ATOM 789 C CA . VAL A 1 102 ? 1.617 17.704 4.833 1.00 84.69 102 VAL A CA 1
ATOM 790 C C . VAL A 1 102 ? 2.957 18.384 4.559 1.00 84.69 102 VAL A C 1
ATOM 792 O O . VAL A 1 102 ? 3.603 18.067 3.562 1.00 84.69 102 VAL A O 1
ATOM 795 N N . LEU A 1 103 ? 3.417 19.273 5.441 1.00 88.44 103 LEU A N 1
ATOM 796 C CA . LEU A 1 103 ? 4.703 19.952 5.279 1.00 88.44 103 LEU A CA 1
ATOM 797 C C . LEU A 1 103 ? 5.870 18.955 5.278 1.00 88.44 103 LEU A C 1
ATOM 799 O O . LEU A 1 103 ? 6.764 19.046 4.437 1.00 88.44 103 LEU A O 1
ATOM 803 N N . SER A 1 104 ? 5.837 17.977 6.185 1.00 87.81 104 SER A N 1
ATOM 804 C CA . SER A 1 104 ? 6.821 16.894 6.243 1.00 87.81 104 SER A CA 1
ATOM 805 C C . SER A 1 104 ? 6.807 16.054 4.966 1.00 87.81 104 SER A C 1
ATOM 807 O O . SER A 1 104 ? 7.868 15.752 4.420 1.00 87.81 104 SER A O 1
ATOM 809 N N . LEU A 1 105 ? 5.620 15.742 4.440 1.00 88.56 105 LEU A N 1
ATOM 810 C CA . LEU A 1 105 ? 5.474 15.002 3.191 1.00 88.56 105 LEU A CA 1
ATOM 811 C C . LEU A 1 105 ? 6.051 15.783 2.002 1.00 88.56 105 LEU A C 1
ATOM 813 O O . LEU A 1 105 ? 6.790 15.216 1.200 1.00 88.56 105 LEU A O 1
ATOM 817 N N . VAL A 1 106 ? 5.770 17.085 1.907 1.00 92.69 106 VAL A N 1
ATOM 818 C CA . VAL A 1 106 ? 6.332 17.958 0.863 1.00 92.69 106 VAL A CA 1
ATOM 819 C C . VAL A 1 106 ? 7.856 18.013 0.969 1.00 92.69 106 VAL A C 1
ATOM 821 O O . VAL A 1 106 ? 8.543 17.844 -0.039 1.00 92.69 106 VAL A O 1
ATOM 824 N N . ALA A 1 107 ? 8.399 18.185 2.176 1.00 93.25 107 ALA A N 1
ATOM 825 C CA . ALA A 1 107 ? 9.842 18.180 2.399 1.00 93.25 107 ALA A CA 1
ATOM 826 C C . ALA A 1 107 ? 10.476 16.848 1.971 1.00 93.25 107 ALA A C 1
ATOM 828 O O . ALA A 1 107 ? 11.496 16.839 1.282 1.00 93.25 107 ALA A O 1
ATOM 829 N N . LEU A 1 108 ? 9.844 15.724 2.314 1.00 93.62 108 LEU A N 1
ATOM 830 C CA . LEU A 1 108 ? 10.298 14.396 1.917 1.00 93.62 108 LEU A CA 1
ATOM 831 C C . LEU A 1 108 ? 10.300 14.226 0.391 1.00 93.62 108 LEU A C 1
ATOM 833 O O . LEU A 1 108 ? 11.278 13.720 -0.154 1.00 93.62 108 LEU A O 1
ATOM 837 N N . VAL A 1 109 ? 9.269 14.704 -0.315 1.00 91.81 109 VAL A N 1
ATOM 838 C CA . VAL A 1 109 ? 9.230 14.680 -1.789 1.00 91.81 109 VAL A CA 1
ATOM 839 C C . VAL A 1 109 ? 10.379 15.492 -2.388 1.00 91.81 109 VAL A C 1
ATOM 841 O O . VAL A 1 109 ? 11.060 15.006 -3.290 1.00 91.81 109 VAL A O 1
ATOM 844 N N . VAL A 1 110 ? 10.646 16.695 -1.871 1.00 93.88 110 VAL A N 1
ATOM 845 C CA . VAL A 1 110 ? 11.767 17.528 -2.340 1.00 93.88 110 VAL A CA 1
ATOM 846 C C . VAL A 1 110 ? 13.107 16.826 -2.114 1.00 93.88 110 VAL A C 1
ATOM 848 O O . VAL A 1 110 ? 13.929 16.769 -3.028 1.00 93.88 110 VAL A O 1
ATOM 851 N N . LEU A 1 111 ? 13.323 16.242 -0.932 1.00 93.75 111 LEU A N 1
ATOM 852 C CA . LEU A 1 111 ? 14.550 15.503 -0.624 1.00 93.75 111 LEU A CA 1
ATOM 853 C C . LEU A 1 111 ? 14.733 14.279 -1.528 1.00 93.75 111 LEU A C 1
ATOM 855 O O . LEU A 1 111 ? 15.848 14.021 -1.981 1.00 93.75 111 LEU A O 1
ATOM 859 N N . LEU A 1 112 ? 13.655 13.553 -1.837 1.00 90.56 112 LEU A N 1
ATOM 860 C CA . LEU A 1 112 ? 13.707 12.436 -2.779 1.00 90.56 112 LEU A CA 1
ATOM 861 C C . LEU A 1 112 ? 14.080 12.902 -4.188 1.00 90.56 112 LEU A C 1
ATOM 863 O O . LEU A 1 112 ? 14.956 12.299 -4.806 1.00 90.56 112 LEU A O 1
ATOM 867 N N . LEU A 1 113 ? 13.484 13.990 -4.680 1.00 91.19 113 LEU A N 1
ATOM 868 C CA . LEU A 1 113 ? 13.825 14.546 -5.993 1.00 91.19 113 LEU A CA 1
ATOM 869 C C . LEU A 1 113 ? 15.293 14.983 -6.058 1.00 91.19 113 LEU A C 1
ATOM 871 O O . LEU A 1 113 ? 15.983 14.666 -7.026 1.00 91.19 113 LEU A O 1
ATOM 875 N N . LEU A 1 114 ? 15.800 15.640 -5.011 1.00 91.81 114 LEU A N 1
ATOM 876 C CA . LEU A 1 114 ? 17.216 16.000 -4.911 1.00 91.81 114 LEU A CA 1
ATOM 877 C C . LEU A 1 114 ? 18.128 14.766 -4.868 1.00 91.81 114 LEU A C 1
ATOM 879 O O . LEU A 1 114 ? 19.171 14.757 -5.521 1.00 91.81 114 LEU A O 1
ATOM 883 N N . SER A 1 115 ? 17.739 13.712 -4.145 1.00 91.12 115 SER A N 1
ATOM 884 C CA . SER A 1 115 ? 18.494 12.455 -4.102 1.00 91.12 115 SER A CA 1
ATOM 885 C C . SER A 1 115 ? 18.566 11.794 -5.477 1.00 91.12 115 SER A C 1
ATOM 887 O O . SER A 1 115 ? 19.633 11.327 -5.872 1.00 91.12 115 SER A O 1
ATOM 889 N N . VAL A 1 116 ? 17.454 11.772 -6.215 1.00 88.62 116 VAL A N 1
ATOM 890 C CA . VAL A 1 116 ? 17.406 11.216 -7.574 1.00 88.62 116 VAL A CA 1
ATOM 891 C C . VAL A 1 116 ? 18.286 12.039 -8.514 1.00 88.62 116 VAL A C 1
ATOM 893 O O . VAL A 1 116 ? 19.103 11.467 -9.232 1.00 88.62 116 VAL A O 1
ATOM 896 N N . LEU A 1 117 ? 18.194 13.372 -8.466 1.00 88.81 117 LEU A N 1
ATOM 897 C CA . LEU A 1 117 ? 19.041 14.259 -9.271 1.00 88.81 117 LEU A CA 1
ATOM 898 C C . LEU A 1 117 ? 20.529 14.059 -8.977 1.00 88.81 117 LEU A C 1
ATOM 900 O O . LEU A 1 117 ? 21.320 13.961 -9.910 1.00 88.81 117 LEU A O 1
ATOM 904 N N . LYS A 1 118 ? 20.916 13.942 -7.701 1.00 86.56 118 LYS A N 1
ATOM 905 C CA . LYS A 1 118 ? 22.307 13.671 -7.314 1.00 86.56 118 LYS A CA 1
ATOM 906 C C . LYS A 1 118 ? 22.789 12.313 -7.830 1.00 86.56 118 LYS A C 1
ATOM 908 O O . LYS A 1 118 ? 23.923 12.211 -8.281 1.00 86.56 118 LYS A O 1
ATOM 913 N N . MET A 1 119 ? 21.946 11.283 -7.771 1.00 83.06 119 MET A N 1
ATOM 914 C CA . MET A 1 119 ? 22.290 9.943 -8.256 1.00 83.06 119 MET A CA 1
ATOM 915 C C . MET A 1 119 ? 22.504 9.917 -9.775 1.00 83.06 119 MET A C 1
ATOM 917 O O . MET A 1 119 ? 23.390 9.216 -10.249 1.00 83.06 119 MET A O 1
ATOM 921 N N . VAL A 1 120 ? 21.733 10.708 -10.525 1.00 81.69 120 VAL A N 1
ATOM 922 C CA . VAL A 1 120 ? 21.888 10.847 -11.982 1.00 81.69 120 VAL A CA 1
ATOM 923 C C . VAL A 1 120 ? 23.095 11.723 -12.341 1.00 81.69 120 VAL A C 1
ATOM 925 O O . VAL A 1 120 ? 23.868 11.357 -13.218 1.00 81.69 120 VAL A O 1
ATOM 928 N N . ALA A 1 121 ? 23.292 12.854 -11.657 1.00 73.88 121 ALA A N 1
ATOM 929 C CA . ALA A 1 121 ? 24.380 13.795 -11.942 1.00 73.88 121 ALA A CA 1
ATOM 930 C C . ALA A 1 121 ? 25.766 13.309 -11.474 1.00 73.88 121 ALA A C 1
ATOM 932 O O . ALA A 1 121 ? 26.777 13.695 -12.048 1.00 73.88 121 ALA A O 1
ATOM 933 N N . GLY A 1 122 ? 25.835 12.456 -10.447 1.00 59.50 122 GLY A N 1
ATOM 934 C CA . GLY A 1 122 ? 27.089 11.841 -9.993 1.00 59.50 122 GLY A CA 1
ATOM 935 C C . GLY A 1 122 ? 27.583 10.689 -10.876 1.00 59.50 122 GLY A C 1
ATOM 936 O O . GLY A 1 122 ? 28.655 10.158 -10.621 1.00 59.50 122 GLY A O 1
ATOM 937 N N . GLY A 1 123 ? 26.812 10.278 -11.889 1.00 58.28 123 GLY A N 1
ATOM 938 C CA . GLY A 1 123 ? 27.195 9.231 -12.845 1.00 58.28 123 GLY A CA 1
ATOM 939 C C . GLY A 1 123 ? 27.896 9.746 -14.107 1.00 58.28 123 GLY A C 1
ATOM 940 O O . GLY A 1 123 ? 28.155 8.958 -15.007 1.00 58.28 123 GLY A O 1
ATOM 941 N N . THR A 1 124 ? 28.156 11.054 -14.205 1.00 57.00 124 THR A N 1
ATOM 942 C CA . THR A 1 124 ? 28.777 11.709 -15.375 1.00 57.00 124 THR A CA 1
ATOM 943 C C . THR A 1 124 ? 30.237 12.133 -15.153 1.00 57.00 124 THR A C 1
ATOM 945 O O . THR A 1 124 ? 30.742 12.954 -15.911 1.00 57.00 124 THR A O 1
ATOM 948 N N . GLU A 1 125 ? 30.911 11.611 -14.122 1.00 54.81 125 GLU A N 1
ATOM 949 C CA . GLU A 1 125 ? 32.329 11.909 -13.829 1.00 54.81 125 GLU A CA 1
ATOM 950 C C . GLU A 1 125 ? 33.336 10.873 -14.380 1.00 54.81 125 GLU A C 1
ATOM 952 O O . GLU A 1 125 ? 34.516 10.976 -14.055 1.00 54.81 125 GLU A O 1
ATOM 957 N N . ASP A 1 126 ? 32.913 9.952 -15.259 1.00 44.47 126 ASP A N 1
ATOM 958 C CA . ASP A 1 126 ? 33.800 9.020 -15.989 1.00 44.47 126 ASP A CA 1
ATOM 959 C C . ASP A 1 126 ? 33.782 9.258 -17.512 1.00 44.47 126 ASP A C 1
ATOM 961 O O . ASP A 1 126 ? 32.678 9.246 -18.112 1.00 44.47 126 ASP A O 1
#

Solvent-accessible surface area (backbone atoms only — not comparable to full-atom values): 7393 Å² total; per-residue (Å²): 110,56,71,61,48,52,52,54,25,51,55,36,40,74,65,66,34,52,73,57,23,53,48,43,50,51,47,50,41,46,54,52,36,47,52,51,51,51,52,52,64,74,66,65,66,83,86,71,88,77,85,48,72,72,59,56,52,55,54,51,51,53,51,50,52,53,51,48,52,53,51,51,49,46,70,76,45,77,79,71,67,89,65,82,70,77,84,53,71,73,61,51,74,72,36,71,70,50,51,54,51,50,52,50,52,53,51,50,52,52,52,49,53,51,52,52,50,50,60,61,64,68,69,69,84,122